Protein AF-A0A154P4M9-F1 (afdb_monomer)

pLDDT: mean 94.63, std 5.15, range [49.38, 97.69]

Mean predicted aligned error: 5.59 Å

Organism: Dufourea novaeangliae (NCBI:txid178035)

Sequence (166 aa):
MTNINNIVNPALSDIRAKVDAANAAGKDAEHCYTDAKANLRTASQTGFSELNRCEQNALQSLQPQFNALDTAEATGNKYITELDAVFLNCYSSDIFAMQTCIALKLGNINQSIRAYESTINSMKNDVQNAANRAVLAANSCNMDVVSTVRSSGTDVRITANRCTSN

Structure (mmCIF, N/CA/C/O backbone):
data_AF-A0A154P4M9-F1
#
_entry.id   AF-A0A154P4M9-F1
#
loop_
_atom_site.group_PDB
_atom_site.id
_atom_site.type_symbol
_atom_site.label_atom_id
_atom_site.label_alt_id
_atom_site.label_comp_id
_atom_site.label_asym_id
_atom_site.label_entity_id
_atom_site.label_seq_id
_atom_site.pdbx_PDB_ins_code
_atom_site.Cartn_x
_atom_site.Cartn_y
_atom_site.Cartn_z
_atom_site.occupancy
_atom_site.B_iso_or_equiv
_atom_site.auth_seq_id
_atom_site.auth_comp_id
_atom_site.auth_asym_id
_atom_site.auth_atom_id
_atom_site.pdbx_PDB_model_num
ATOM 1 N N . MET A 1 1 ? -3.128 -10.677 10.449 1.00 49.38 1 MET A N 1
ATOM 2 C CA . MET A 1 1 ? -3.738 -9.378 10.808 1.00 49.38 1 MET A CA 1
ATOM 3 C C . MET A 1 1 ? -4.861 -9.623 11.798 1.00 49.38 1 MET A C 1
ATOM 5 O O . MET A 1 1 ? -5.710 -10.468 11.535 1.00 49.38 1 MET A O 1
ATOM 9 N N . THR A 1 2 ? -4.832 -8.961 12.954 1.00 60.72 2 THR A N 1
ATOM 10 C CA . THR A 1 2 ? -5.885 -9.095 13.969 1.00 60.72 2 THR A CA 1
ATOM 11 C C . THR A 1 2 ? -7.136 -8.384 13.477 1.00 60.72 2 THR A C 1
ATOM 13 O O . THR A 1 2 ? -7.112 -7.182 13.241 1.00 60.72 2 THR A O 1
ATOM 16 N N . ASN A 1 3 ? -8.225 -9.127 13.308 1.00 81.62 3 ASN A N 1
ATOM 17 C CA . ASN A 1 3 ? -9.504 -8.552 12.922 1.00 81.62 3 ASN A CA 1
ATOM 18 C C . ASN A 1 3 ? -10.075 -7.748 14.104 1.00 81.62 3 ASN A C 1
ATOM 20 O O . ASN A 1 3 ? -10.187 -8.289 15.203 1.00 81.62 3 ASN A O 1
ATOM 24 N N . ILE A 1 4 ? -10.454 -6.485 13.887 1.00 91.31 4 ILE A N 1
ATOM 25 C CA . ILE A 1 4 ? -11.116 -5.622 14.886 1.00 91.31 4 ILE A CA 1
ATOM 26 C C . ILE A 1 4 ? -12.335 -6.313 15.514 1.00 91.31 4 ILE A C 1
ATOM 28 O O . ILE A 1 4 ? -12.582 -6.179 16.715 1.00 91.31 4 ILE A O 1
ATOM 32 N N . ASN A 1 5 ? -13.046 -7.142 14.746 1.00 90.44 5 ASN A N 1
ATOM 33 C CA . ASN A 1 5 ? -14.183 -7.916 15.241 1.00 90.44 5 ASN A CA 1
ATOM 34 C C . ASN A 1 5 ? -13.793 -8.907 16.350 1.00 90.44 5 ASN A C 1
ATOM 36 O O . ASN A 1 5 ? -14.596 -9.166 17.243 1.00 90.44 5 ASN A O 1
ATOM 40 N N . ASN A 1 6 ? -12.552 -9.405 16.361 1.00 91.12 6 ASN A N 1
ATOM 41 C CA . ASN A 1 6 ? -12.051 -10.291 17.417 1.00 91.12 6 ASN A CA 1
ATOM 42 C C . ASN A 1 6 ? -11.803 -9.552 18.742 1.00 91.12 6 ASN A C 1
ATOM 44 O O . ASN A 1 6 ? -11.558 -10.194 19.758 1.00 91.12 6 ASN A O 1
ATOM 48 N N . ILE A 1 7 ? -11.844 -8.218 18.743 1.00 91.44 7 ILE A N 1
ATOM 49 C CA . ILE A 1 7 ? -11.769 -7.390 19.952 1.00 91.44 7 ILE A CA 1
ATOM 50 C C . ILE A 1 7 ? -13.177 -6.979 20.381 1.00 91.44 7 ILE A C 1
ATOM 52 O O . ILE A 1 7 ? -13.546 -7.113 21.546 1.00 91.44 7 ILE A O 1
ATOM 56 N N . VAL A 1 8 ? -13.971 -6.498 19.425 1.00 93.69 8 VAL A N 1
A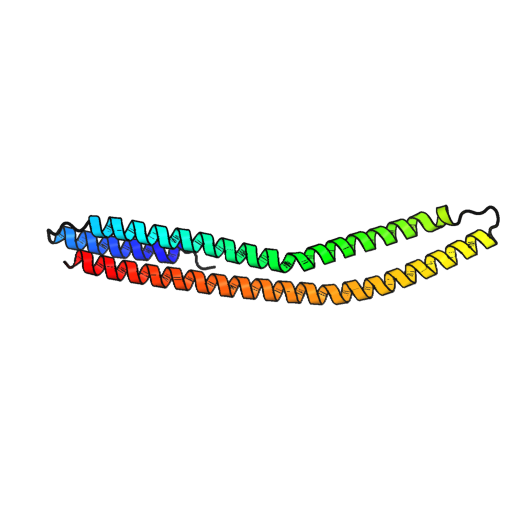TOM 57 C CA . VAL A 1 8 ? -15.277 -5.893 19.695 1.00 93.69 8 VAL A CA 1
ATOM 58 C C . VAL A 1 8 ? -16.336 -6.933 20.061 1.00 93.69 8 VAL A C 1
ATOM 60 O O . VAL A 1 8 ? -17.092 -6.713 21.006 1.00 93.69 8 VAL A O 1
ATOM 63 N N . ASN A 1 9 ? -16.378 -8.080 19.377 1.00 93.50 9 ASN A N 1
ATOM 64 C CA . ASN A 1 9 ? -17.415 -9.088 19.619 1.00 93.50 9 ASN A CA 1
ATOM 65 C C . ASN A 1 9 ? -17.313 -9.722 21.017 1.00 93.50 9 ASN A C 1
ATOM 67 O O . ASN A 1 9 ? -18.339 -9.782 21.696 1.00 93.50 9 ASN A O 1
ATOM 71 N N . PRO A 1 10 ? -16.124 -10.139 21.505 1.00 93.81 10 PRO A N 1
ATOM 72 C CA . PRO A 1 10 ? -16.001 -10.631 22.877 1.00 93.81 10 PRO A CA 1
ATOM 73 C C . PRO A 1 10 ? -16.355 -9.565 23.915 1.00 93.81 10 PRO A C 1
ATOM 75 O O . PRO A 1 10 ? -17.073 -9.856 24.866 1.00 93.81 10 PRO A O 1
ATOM 78 N N . ALA A 1 11 ? -15.928 -8.313 23.708 1.00 94.19 11 ALA A N 1
ATOM 79 C CA . ALA A 1 11 ? -16.274 -7.216 24.608 1.00 94.19 11 ALA A CA 1
ATOM 80 C C . ALA A 1 11 ? -17.793 -7.007 24.701 1.00 94.19 11 ALA A C 1
ATOM 82 O O . ALA A 1 11 ? -18.324 -6.848 25.797 1.00 94.19 11 ALA A O 1
ATOM 83 N N . LEU A 1 12 ? -18.498 -7.055 23.568 1.00 95.00 12 LEU A N 1
ATOM 84 C CA . LEU A 1 12 ? -19.953 -6.932 23.532 1.00 95.00 12 LEU A CA 1
ATOM 85 C C . LEU A 1 12 ? -20.648 -8.120 24.216 1.00 95.00 12 LEU A C 1
ATOM 87 O O . LEU A 1 12 ? -21.600 -7.916 24.967 1.00 95.00 12 LEU A O 1
ATOM 91 N N . SER A 1 13 ? -20.153 -9.341 23.992 1.00 95.75 13 SER A N 1
ATOM 92 C CA . SER A 1 13 ? -20.667 -10.559 24.631 1.00 95.75 13 SER A CA 1
ATOM 93 C C . SER A 1 13 ? -20.530 -10.505 26.155 1.00 95.75 13 SER A C 1
ATOM 95 O O . SER A 1 13 ? -21.4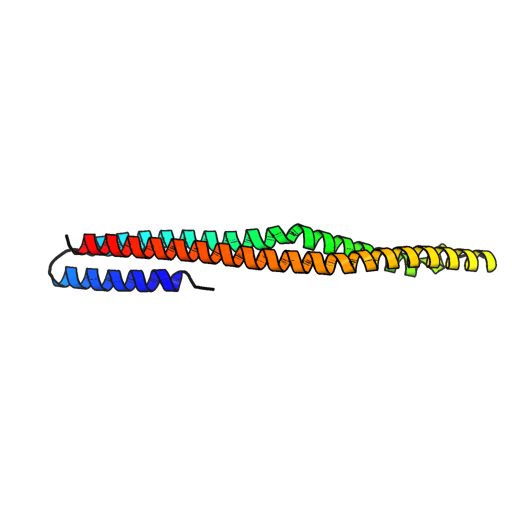81 -10.812 26.871 1.00 95.75 13 SER A O 1
ATOM 97 N N . ASP A 1 14 ? -19.375 -10.068 26.658 1.00 94.50 14 ASP A N 1
ATOM 98 C CA . ASP A 1 14 ? -19.134 -9.916 28.097 1.00 94.50 14 ASP A CA 1
ATOM 99 C C . ASP A 1 14 ? -20.083 -8.894 28.732 1.00 94.50 14 ASP A C 1
ATOM 101 O O . ASP A 1 14 ? -20.588 -9.099 29.837 1.00 94.50 14 ASP A O 1
ATOM 105 N N . ILE A 1 15 ? -20.323 -7.777 28.040 1.00 96.00 15 ILE A N 1
ATOM 106 C CA . ILE A 1 15 ? -21.229 -6.729 28.519 1.00 96.00 15 ILE A CA 1
ATOM 107 C C . ILE A 1 15 ? -22.669 -7.242 28.532 1.00 96.00 15 ILE A C 1
ATOM 109 O O . ILE A 1 15 ? -23.381 -7.005 29.507 1.00 96.00 15 ILE A O 1
ATOM 113 N N . ARG A 1 16 ? -23.086 -7.990 27.501 1.00 97.56 16 ARG A N 1
ATOM 114 C CA . ARG A 1 16 ? -24.419 -8.604 27.452 1.00 97.56 16 ARG A CA 1
ATOM 115 C C . ARG A 1 16 ? -24.658 -9.515 28.650 1.00 97.56 16 ARG A C 1
ATOM 117 O O . ARG A 1 16 ? -25.647 -9.332 29.346 1.00 97.56 16 ARG A O 1
ATOM 124 N N . ALA A 1 17 ? -23.711 -10.403 28.951 1.00 96.44 17 ALA A N 1
ATOM 125 C CA . ALA A 1 17 ? -23.820 -11.313 30.089 1.00 96.44 17 ALA A CA 1
ATOM 126 C C . ALA A 1 17 ? -23.999 -10.573 31.430 1.00 96.44 17 ALA A C 1
ATOM 128 O O . ALA A 1 17 ? -24.737 -11.024 32.304 1.00 96.44 17 ALA A O 1
ATOM 129 N N . LYS A 1 18 ? -23.348 -9.417 31.600 1.00 94.62 18 LYS A N 1
ATOM 130 C CA . LYS A 1 18 ? -23.482 -8.602 32.817 1.00 94.62 18 LYS A CA 1
ATOM 131 C C . LYS A 1 18 ? -24.798 -7.849 32.902 1.00 94.62 18 LYS A C 1
ATOM 133 O O . LYS A 1 18 ? -25.358 -7.737 33.989 1.00 94.62 18 LYS A O 1
ATOM 138 N N . VAL A 1 19 ? -25.287 -7.354 31.772 1.00 96.12 19 VAL A N 1
ATOM 139 C CA . VAL A 1 19 ? -26.605 -6.722 31.675 1.00 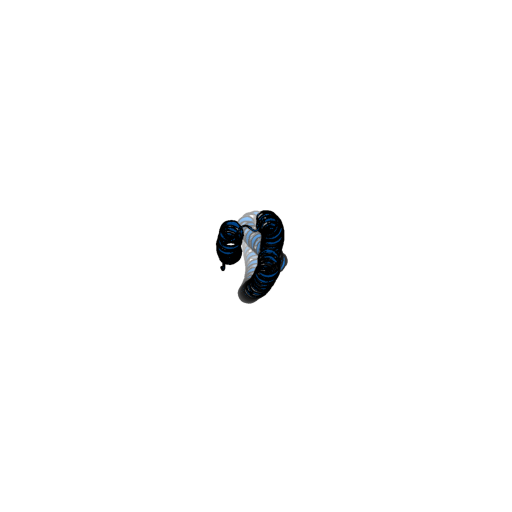96.12 19 VAL A CA 1
ATOM 140 C C . VAL A 1 19 ? -27.695 -7.742 31.990 1.00 96.12 19 VAL A C 1
ATOM 142 O O . VAL A 1 19 ? -28.553 -7.467 32.822 1.00 96.12 19 VAL A O 1
ATOM 145 N N . ASP A 1 20 ? -27.600 -8.952 31.435 1.00 95.94 20 ASP A N 1
ATOM 146 C CA . ASP A 1 20 ? -28.543 -10.039 31.713 1.00 95.94 20 ASP A CA 1
ATOM 147 C C . ASP A 1 20 ? -28.551 -10.412 33.209 1.00 95.94 20 ASP A C 1
ATOM 149 O O . ASP A 1 20 ? -29.615 -10.594 33.801 1.00 95.94 20 ASP A O 1
ATOM 153 N N . ALA A 1 21 ? -27.380 -10.450 33.858 1.00 95.12 21 ALA A N 1
ATOM 154 C CA . ALA A 1 21 ? -27.274 -10.690 35.298 1.00 95.12 21 ALA A CA 1
ATOM 155 C C . ALA A 1 21 ? -27.885 -9.557 36.149 1.00 95.12 21 ALA A C 1
ATOM 157 O O . ALA A 1 21 ? -28.549 -9.832 37.148 1.00 95.12 21 ALA A O 1
ATOM 158 N N . ALA A 1 22 ? -27.691 -8.292 35.763 1.00 94.50 22 ALA A N 1
ATOM 159 C CA . ALA A 1 22 ? -28.298 -7.147 36.444 1.00 94.50 22 ALA A CA 1
ATOM 160 C C . ALA A 1 22 ? -29.829 -7.134 36.285 1.00 94.50 22 ALA A C 1
ATOM 162 O O . ALA A 1 22 ? -30.547 -6.935 37.267 1.00 94.50 22 ALA A O 1
ATOM 163 N N . ASN A 1 23 ? -30.321 -7.448 35.083 1.00 94.06 23 ASN A N 1
ATOM 164 C CA . ASN A 1 23 ? -31.745 -7.606 34.790 1.00 94.06 23 ASN A CA 1
ATOM 165 C C . ASN A 1 23 ? -32.376 -8.730 35.623 1.00 94.06 23 ASN A C 1
ATOM 167 O O . ASN A 1 23 ? -33.442 -8.545 36.209 1.00 94.06 23 ASN A O 1
ATOM 171 N N . ALA A 1 24 ? -31.693 -9.870 35.762 1.00 94.94 24 ALA A N 1
ATOM 172 C CA . ALA A 1 24 ? -32.138 -10.963 36.627 1.00 94.94 24 ALA A CA 1
ATOM 173 C C . ALA A 1 24 ? -32.187 -10.574 38.119 1.00 94.94 24 ALA A C 1
ATOM 175 O O . ALA A 1 24 ? -32.989 -11.125 38.871 1.00 94.94 24 ALA A O 1
ATOM 176 N N . ALA A 1 25 ? -31.370 -9.605 38.543 1.00 93.69 25 ALA A N 1
ATOM 177 C CA . ALA A 1 25 ? -31.403 -9.024 39.885 1.00 93.69 25 ALA A CA 1
ATOM 178 C C . ALA A 1 25 ? -32.459 -7.908 40.051 1.00 93.69 25 ALA A C 1
ATOM 180 O O . ALA A 1 25 ? -32.517 -7.275 41.105 1.00 93.69 25 ALA A O 1
ATOM 181 N N . GLY A 1 26 ? -33.292 -7.660 39.033 1.00 92.19 26 GLY A N 1
ATOM 182 C CA . GLY A 1 26 ? -34.377 -6.677 39.066 1.00 92.19 26 GLY A CA 1
ATOM 183 C C . GLY A 1 26 ? -33.966 -5.243 38.720 1.00 92.19 26 GLY A C 1
ATOM 184 O O . GLY A 1 26 ? -34.763 -4.328 38.921 1.00 92.19 26 GLY A O 1
ATOM 185 N N . LYS A 1 27 ? -32.748 -5.026 38.212 1.00 93.19 27 LYS A N 1
ATOM 186 C CA . LYS A 1 27 ? -32.298 -3.718 37.709 1.00 93.19 27 LYS A CA 1
ATOM 187 C C . LYS A 1 27 ? -32.640 -3.572 36.229 1.00 93.19 27 LYS A C 1
ATOM 189 O O . LYS A 1 27 ? -32.513 -4.539 35.498 1.00 93.19 27 LYS A O 1
ATOM 194 N N . ASP A 1 28 ? -32.998 -2.380 35.759 1.00 92.00 28 ASP A N 1
ATOM 195 C CA . ASP A 1 28 ? -33.124 -2.120 34.316 1.00 92.00 28 ASP A CA 1
ATOM 196 C C . ASP A 1 28 ? -31.783 -1.642 33.738 1.00 92.00 28 ASP A C 1
ATOM 198 O O . ASP A 1 28 ? -31.417 -0.468 33.848 1.00 92.00 28 ASP A O 1
ATOM 202 N N . ALA A 1 29 ? -31.024 -2.568 33.145 1.00 95.19 29 ALA A N 1
ATOM 203 C CA . ALA A 1 29 ? -29.671 -2.319 32.648 1.00 95.19 29 ALA A CA 1
ATOM 204 C C . ALA A 1 29 ? -29.539 -2.365 31.111 1.00 95.19 29 ALA A C 1
ATOM 206 O O . ALA A 1 29 ? -28.423 -2.310 30.589 1.00 95.19 29 ALA A O 1
ATOM 207 N N . GLU A 1 30 ? -30.639 -2.443 30.353 1.00 95.69 30 GLU A N 1
ATOM 208 C CA . GLU A 1 30 ? -30.572 -2.574 28.884 1.00 95.69 30 GLU A CA 1
ATOM 209 C C . GLU A 1 30 ? -29.976 -1.325 28.205 1.00 95.69 30 GLU A C 1
ATOM 211 O O . GLU A 1 30 ? -29.292 -1.415 27.178 1.00 95.69 30 GLU A O 1
ATOM 216 N N . HIS A 1 31 ? -30.159 -0.150 28.814 1.00 95.81 31 HIS A N 1
ATOM 217 C CA . HIS A 1 31 ? -29.531 1.092 28.360 1.00 95.81 31 HIS A CA 1
ATOM 218 C C . HIS A 1 31 ? -27.992 0.995 28.379 1.00 95.81 31 HIS A C 1
ATOM 220 O O . HIS A 1 31 ? -27.345 1.381 27.406 1.00 95.81 31 HIS A O 1
ATOM 226 N N . CYS A 1 32 ? -27.406 0.352 29.401 1.00 96.44 32 CYS A N 1
ATOM 227 C CA . CYS A 1 32 ? -25.963 0.112 29.490 1.00 96.44 32 CYS A CA 1
ATOM 228 C C . CYS A 1 32 ? -25.444 -0.716 28.305 1.00 96.44 32 CYS A C 1
ATOM 230 O O . CYS A 1 32 ? -24.361 -0.449 27.780 1.00 96.44 32 CYS A O 1
ATOM 232 N N . TYR A 1 33 ? -26.213 -1.724 27.871 1.00 97.06 33 TYR A N 1
ATOM 233 C CA . TYR A 1 33 ? -25.871 -2.525 26.695 1.00 97.06 33 TYR A CA 1
ATOM 234 C C . TYR A 1 33 ? -25.937 -1.695 25.411 1.00 97.06 33 TYR A C 1
ATOM 236 O O . TYR A 1 33 ? -25.040 -1.779 24.571 1.00 97.06 33 TYR A O 1
ATOM 244 N N . THR A 1 34 ? -26.988 -0.890 25.262 1.00 97.19 34 THR A N 1
ATOM 245 C CA . THR A 1 34 ? -27.213 -0.059 24.073 1.00 97.19 34 THR A CA 1
ATOM 246 C C . THR A 1 34 ? -26.090 0.962 23.888 1.00 97.19 34 THR A C 1
ATOM 248 O O . THR A 1 34 ? -25.507 1.038 22.802 1.00 97.19 34 THR A O 1
ATOM 251 N N . ASP A 1 35 ? -25.710 1.659 24.959 1.00 96.56 35 ASP A N 1
ATOM 252 C CA . ASP A 1 35 ? -24.616 2.634 24.947 1.00 96.56 35 ASP A CA 1
ATOM 253 C C . ASP A 1 35 ? -23.268 1.964 24.671 1.00 96.56 35 ASP A C 1
ATOM 255 O O . ASP A 1 35 ? -22.486 2.415 23.829 1.00 96.56 35 ASP A O 1
ATOM 259 N N . ALA A 1 36 ? -23.001 0.830 25.324 1.00 96.94 36 ALA A N 1
ATOM 260 C CA . ALA A 1 36 ? -21.787 0.060 25.085 1.00 96.94 36 ALA A CA 1
ATOM 261 C C . ALA A 1 36 ? -21.680 -0.413 23.631 1.00 96.94 36 ALA A C 1
ATOM 263 O O . ALA A 1 36 ? -20.619 -0.298 23.012 1.00 96.94 36 ALA A O 1
ATOM 264 N N . LYS A 1 37 ? -22.781 -0.913 23.064 1.00 97.19 37 LYS A N 1
ATOM 265 C CA . LYS A 1 37 ? -22.856 -1.342 21.666 1.00 97.19 37 LYS A CA 1
ATOM 266 C C . LYS A 1 37 ? -22.583 -0.182 20.713 1.00 97.19 37 LYS A C 1
ATOM 268 O O . LYS A 1 37 ? -21.840 -0.366 19.749 1.00 97.19 37 LYS A O 1
ATOM 273 N N . ALA A 1 38 ? -23.152 0.996 20.973 1.00 97.44 38 ALA A N 1
ATOM 274 C CA . ALA A 1 38 ? -22.906 2.192 20.173 1.00 97.44 38 ALA A CA 1
ATOM 275 C C . ALA A 1 38 ? -21.425 2.603 20.222 1.00 97.44 38 ALA A C 1
ATOM 277 O O . ALA A 1 38 ? -20.801 2.775 19.175 1.00 97.44 38 ALA A O 1
ATOM 278 N N . ASN A 1 39 ? -20.830 2.655 21.414 1.00 97.06 39 ASN A N 1
ATOM 279 C CA . ASN A 1 39 ? -19.426 3.033 21.591 1.00 97.06 39 ASN A CA 1
ATOM 280 C C . ASN A 1 39 ? -18.458 2.034 20.943 1.00 97.06 39 ASN A C 1
ATOM 282 O O . ASN A 1 39 ? -17.525 2.434 20.244 1.00 97.06 39 ASN A O 1
ATOM 286 N N . LEU A 1 40 ? -18.699 0.731 21.112 1.00 96.38 40 LEU A N 1
ATOM 287 C CA . LEU A 1 40 ? -17.918 -0.318 20.455 1.00 96.38 40 LEU A CA 1
ATOM 288 C C . LEU A 1 40 ? -18.045 -0.260 18.930 1.00 96.38 40 LEU A C 1
ATOM 290 O O . LEU A 1 40 ? -17.056 -0.454 18.222 1.00 96.38 40 LEU A O 1
ATOM 294 N N . ARG A 1 41 ? -19.242 0.042 18.411 1.00 96.12 41 ARG A N 1
ATOM 295 C CA . ARG A 1 41 ? -19.453 0.242 16.975 1.00 96.12 41 ARG A CA 1
ATOM 296 C C . ARG A 1 41 ? -18.635 1.427 16.468 1.00 96.12 41 ARG A C 1
ATOM 298 O O . ARG A 1 41 ? -17.919 1.256 15.485 1.00 96.12 41 ARG A O 1
ATOM 305 N N . THR A 1 42 ? -18.681 2.571 17.143 1.00 96.38 42 THR A N 1
ATOM 306 C CA . THR A 1 42 ? -17.872 3.746 16.785 1.00 96.38 42 THR A CA 1
ATOM 307 C C . THR A 1 42 ? -16.381 3.414 16.792 1.00 96.38 42 THR A C 1
ATOM 309 O O . THR A 1 42 ? -15.702 3.646 15.796 1.00 96.38 42 THR A O 1
ATOM 312 N N . ALA A 1 43 ? -15.879 2.777 17.856 1.00 95.75 43 ALA A N 1
ATOM 313 C CA . ALA A 1 43 ? -14.481 2.354 17.939 1.00 95.75 43 ALA A CA 1
ATOM 314 C C . ALA A 1 43 ? -14.092 1.411 16.787 1.00 95.75 43 ALA A C 1
ATOM 316 O O . ALA A 1 43 ? -13.022 1.561 16.197 1.00 95.75 43 ALA A O 1
ATOM 317 N N . SER A 1 44 ? -14.975 0.473 16.423 1.00 95.62 44 SER A N 1
ATOM 318 C CA . SER A 1 44 ? -14.743 -0.442 15.302 1.00 95.62 44 SER A CA 1
ATOM 319 C C . SER A 1 44 ? -14.670 0.283 13.958 1.00 95.62 44 SER A C 1
ATOM 321 O O . SER A 1 44 ? -13.759 0.024 13.178 1.00 95.62 44 SER A O 1
ATOM 323 N N . GLN A 1 45 ? -15.587 1.221 13.699 1.00 96.06 45 GLN A N 1
ATOM 324 C CA . GLN A 1 45 ? -15.648 1.977 12.449 1.00 96.06 45 GLN A CA 1
ATOM 325 C C . GLN A 1 45 ? -14.417 2.864 12.282 1.00 96.06 45 GLN A C 1
ATOM 327 O O . GLN A 1 45 ? -13.793 2.840 11.222 1.00 96.06 45 GLN A O 1
ATOM 332 N N . THR A 1 46 ? -14.029 3.579 13.342 1.00 96.19 46 THR A N 1
ATOM 333 C CA . THR A 1 46 ? -12.789 4.358 13.363 1.00 96.19 46 THR A CA 1
ATOM 334 C C . THR A 1 46 ? -11.590 3.455 13.113 1.00 96.19 46 THR A C 1
ATOM 336 O O . THR A 1 46 ? -10.794 3.737 12.226 1.00 96.19 46 THR A O 1
ATOM 339 N N . GLY A 1 47 ? -11.491 2.325 13.819 1.00 96.38 47 GLY A N 1
ATOM 340 C CA . GLY A 1 47 ? -10.397 1.382 13.618 1.00 96.38 47 GLY A CA 1
ATOM 341 C C . GLY A 1 47 ? -10.314 0.860 12.180 1.00 96.38 47 GLY A C 1
ATOM 342 O O . GLY A 1 47 ? -9.235 0.855 11.603 1.00 96.38 47 GLY A O 1
ATOM 343 N N . PHE A 1 48 ? -11.431 0.469 11.558 1.00 95.56 48 PHE A N 1
ATOM 344 C CA . PHE A 1 48 ? -11.424 0.017 10.160 1.00 95.56 48 PHE A CA 1
ATOM 345 C C . PHE A 1 48 ? -11.012 1.130 9.192 1.00 95.56 48 PHE A C 1
ATOM 347 O O . PHE A 1 48 ? -10.232 0.883 8.275 1.00 95.56 48 PHE A O 1
ATOM 354 N N . SER A 1 49 ? -11.496 2.355 9.409 1.00 96.12 49 SER A N 1
ATOM 355 C CA . SER A 1 49 ? -11.089 3.516 8.612 1.00 96.12 49 SER A CA 1
ATOM 356 C C . SER A 1 49 ? -9.586 3.778 8.725 1.00 96.12 49 SER A C 1
ATOM 358 O O . SER A 1 49 ? -8.928 4.061 7.728 1.00 96.12 49 SER A O 1
ATOM 360 N N . GLU A 1 50 ? -9.032 3.656 9.928 1.00 96.31 50 GLU A N 1
ATOM 361 C CA . GLU A 1 50 ? -7.607 3.849 10.178 1.00 96.31 50 GLU A CA 1
ATOM 362 C C . GLU A 1 50 ? -6.750 2.726 9.585 1.00 96.31 50 GLU A C 1
ATOM 364 O O . GLU A 1 50 ? -5.723 3.016 8.981 1.00 96.31 50 GLU A O 1
ATOM 369 N N . LEU A 1 51 ? -7.193 1.464 9.646 1.00 95.19 51 LEU A N 1
ATOM 370 C CA . LEU A 1 51 ? -6.521 0.356 8.951 1.00 95.19 51 LEU A CA 1
ATOM 371 C C . LEU A 1 51 ? -6.478 0.584 7.433 1.00 95.19 51 LEU A C 1
ATOM 373 O O . LEU A 1 51 ? -5.427 0.419 6.817 1.00 95.19 51 LEU A O 1
ATOM 377 N N . ASN A 1 52 ? -7.588 1.030 6.836 1.00 95.19 52 ASN A N 1
ATOM 378 C CA . ASN A 1 52 ? -7.618 1.384 5.414 1.00 95.19 52 ASN A CA 1
ATOM 379 C C . ASN A 1 52 ? -6.641 2.527 5.104 1.00 95.19 52 ASN A C 1
ATOM 381 O O . ASN A 1 52 ? -5.958 2.507 4.082 1.00 95.19 52 ASN A O 1
ATOM 385 N N . ARG A 1 53 ? -6.536 3.517 5.998 1.00 96.19 53 ARG A N 1
ATOM 386 C CA . ARG A 1 53 ? -5.572 4.614 5.863 1.00 96.19 53 ARG A CA 1
ATOM 387 C C . ARG A 1 5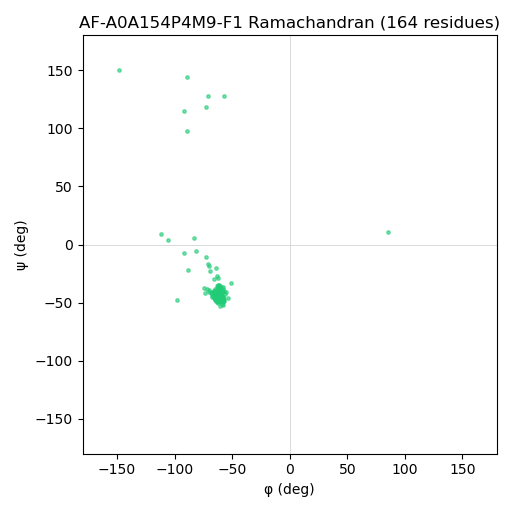3 ? -4.126 4.122 5.968 1.00 96.19 53 ARG A C 1
ATOM 389 O O . ARG A 1 53 ? -3.286 4.579 5.197 1.00 96.19 53 ARG A O 1
ATOM 396 N N . CYS A 1 54 ? -3.831 3.180 6.866 1.00 96.31 54 CYS A N 1
ATOM 397 C CA . CYS A 1 54 ? -2.517 2.539 6.960 1.00 96.31 54 CYS A CA 1
ATOM 398 C C . CYS A 1 54 ? -2.120 1.883 5.628 1.00 96.31 54 CYS A C 1
ATOM 400 O O . CYS A 1 54 ? -1.003 2.088 5.150 1.00 96.31 54 CYS A O 1
ATOM 402 N N . GLU A 1 55 ? -3.037 1.131 5.015 1.00 94.31 55 GLU A N 1
ATOM 403 C CA . GLU A 1 55 ? -2.822 0.485 3.716 1.00 94.31 55 GLU A CA 1
ATOM 404 C C . GLU A 1 55 ? -2.602 1.510 2.597 1.00 94.31 55 GLU A C 1
ATOM 406 O O . GLU A 1 55 ? -1.612 1.427 1.869 1.00 94.31 55 GLU A O 1
ATOM 411 N N . GLN A 1 56 ? -3.472 2.518 2.496 1.00 95.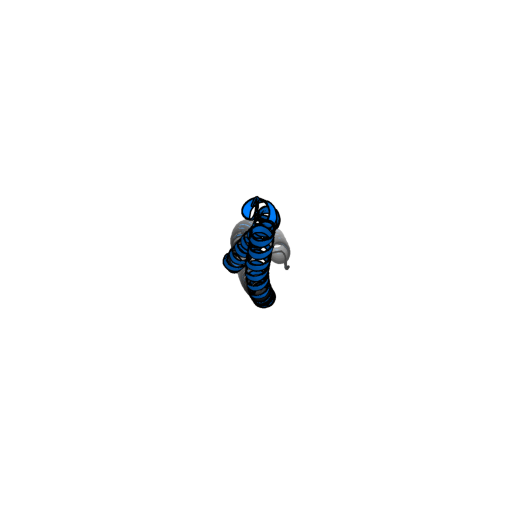94 56 GLN A N 1
ATOM 412 C CA . GLN A 1 56 ? -3.356 3.569 1.483 1.00 95.94 56 GLN A CA 1
ATOM 413 C C . GLN A 1 56 ? -2.034 4.330 1.594 1.00 95.94 56 GLN A C 1
ATOM 415 O O . GLN A 1 56 ? -1.364 4.534 0.585 1.00 95.94 56 GLN A O 1
ATOM 420 N N . ASN A 1 57 ? -1.619 4.694 2.808 1.00 95.94 57 ASN A N 1
ATOM 421 C CA . ASN A 1 57 ? -0.352 5.385 3.033 1.00 95.94 57 ASN A CA 1
ATOM 422 C C . ASN A 1 57 ? 0.847 4.516 2.630 1.00 95.94 57 ASN A C 1
ATOM 424 O O . ASN A 1 57 ? 1.799 5.016 2.028 1.00 95.94 57 ASN A O 1
ATOM 428 N N . ALA A 1 58 ? 0.804 3.215 2.931 1.00 95.00 58 ALA A N 1
ATOM 429 C CA . ALA A 1 58 ? 1.855 2.287 2.534 1.00 95.00 58 ALA A CA 1
ATOM 430 C C . ALA A 1 58 ? 1.938 2.156 1.005 1.00 95.00 58 ALA A C 1
ATOM 432 O O . ALA A 1 58 ? 3.030 2.263 0.447 1.00 95.00 58 ALA A O 1
ATOM 433 N N . LEU A 1 59 ? 0.803 2.016 0.316 1.00 94.31 59 LEU A N 1
ATOM 434 C CA . LEU A 1 59 ? 0.759 1.973 -1.150 1.00 94.31 59 LEU A CA 1
ATOM 435 C C . LEU A 1 59 ? 1.234 3.288 -1.774 1.00 94.31 59 LEU A C 1
ATOM 437 O O . LEU A 1 59 ? 2.059 3.280 -2.684 1.00 94.31 59 LEU A O 1
ATOM 441 N N . GLN A 1 60 ? 0.780 4.423 -1.246 1.00 96.31 60 GLN A N 1
ATOM 442 C CA . GLN A 1 60 ? 1.184 5.742 -1.725 1.00 96.31 60 GLN A CA 1
ATOM 443 C C . GLN A 1 60 ? 2.689 5.974 -1.555 1.00 96.31 60 GLN A C 1
ATOM 445 O O . GLN A 1 60 ? 3.319 6.588 -2.416 1.00 96.31 60 GLN A O 1
ATOM 450 N N . SER A 1 61 ? 3.293 5.437 -0.490 1.00 95.81 61 SER A N 1
ATOM 451 C CA . SER A 1 61 ? 4.742 5.521 -0.279 1.00 95.81 61 SER A CA 1
ATOM 452 C C . SER A 1 61 ? 5.564 4.784 -1.345 1.00 95.81 61 SER A C 1
ATOM 454 O O . SER A 1 61 ? 6.736 5.110 -1.524 1.00 95.81 61 SER A O 1
ATOM 456 N N . LEU A 1 62 ? 4.952 3.837 -2.071 1.00 95.94 62 LEU A N 1
ATOM 457 C CA . LEU A 1 62 ? 5.566 3.090 -3.175 1.00 95.94 62 LEU A CA 1
ATOM 458 C C . LEU A 1 62 ? 5.345 3.735 -4.548 1.00 95.94 62 LEU A C 1
ATOM 460 O O . LEU A 1 62 ? 5.952 3.307 -5.530 1.00 95.94 62 LEU A O 1
ATOM 464 N N . GLN A 1 63 ? 4.520 4.781 -4.645 1.00 95.88 63 GLN A N 1
ATOM 465 C CA . GLN A 1 63 ? 4.243 5.453 -5.916 1.00 95.88 63 GLN A CA 1
ATOM 466 C C . GLN A 1 63 ? 5.504 5.946 -6.649 1.00 95.88 63 GLN A C 1
ATOM 468 O O . GLN A 1 63 ? 5.582 5.770 -7.866 1.00 95.88 63 GLN A O 1
ATOM 473 N N . PRO A 1 64 ? 6.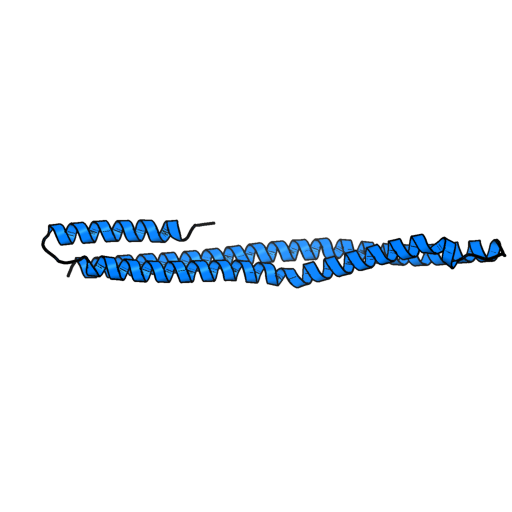523 6.518 -5.972 1.00 94.81 64 PRO A N 1
ATOM 474 C CA . PRO A 1 64 ? 7.756 6.915 -6.647 1.00 94.81 64 PRO A CA 1
ATOM 475 C C . PRO A 1 64 ? 8.474 5.736 -7.313 1.00 94.81 64 PRO A C 1
ATOM 477 O O . PRO A 1 64 ? 9.045 5.895 -8.389 1.00 94.81 64 PRO A O 1
ATOM 480 N N . GLN A 1 65 ? 8.427 4.552 -6.697 1.00 95.31 65 GLN A N 1
ATOM 481 C CA . GLN A 1 65 ? 9.020 3.334 -7.242 1.00 95.31 65 GLN A CA 1
ATOM 482 C C . GLN A 1 65 ? 8.249 2.830 -8.460 1.00 95.31 65 GLN A C 1
ATOM 484 O O . GLN A 1 65 ? 8.883 2.446 -9.438 1.00 95.31 65 GLN A O 1
ATOM 489 N N . PHE A 1 66 ? 6.914 2.879 -8.443 1.00 93.69 66 PHE A N 1
ATOM 490 C CA . PHE A 1 66 ? 6.112 2.542 -9.624 1.00 93.69 66 PHE A CA 1
ATOM 491 C C . PHE A 1 66 ? 6.416 3.477 -10.796 1.00 93.69 66 PHE A C 1
ATOM 493 O O . PHE A 1 66 ? 6.755 3.005 -11.874 1.00 93.69 66 PHE A O 1
ATOM 500 N N . ASN A 1 67 ? 6.454 4.790 -10.558 1.00 95.06 67 ASN A N 1
ATOM 501 C CA . ASN A 1 67 ? 6.804 5.758 -11.602 1.00 95.06 67 ASN A CA 1
ATOM 502 C C . ASN A 1 67 ? 8.219 5.521 -12.168 1.00 95.06 67 ASN A C 1
ATOM 504 O O . ASN A 1 67 ? 8.467 5.714 -13.362 1.00 95.06 67 ASN A O 1
ATOM 508 N N . ALA A 1 68 ? 9.166 5.121 -11.311 1.00 93.44 68 ALA A N 1
ATOM 509 C CA . ALA A 1 68 ? 10.522 4.784 -11.733 1.00 93.44 68 ALA A CA 1
ATOM 510 C C . ALA A 1 68 ? 10.549 3.524 -12.614 1.00 93.44 68 ALA A C 1
ATOM 512 O O . ALA A 1 68 ? 11.243 3.522 -13.630 1.00 93.44 68 ALA A O 1
ATOM 513 N N . LEU A 1 69 ? 9.772 2.493 -12.263 1.00 94.38 69 LEU A N 1
ATOM 514 C CA . LEU A 1 69 ? 9.624 1.276 -13.064 1.00 94.38 69 LEU A CA 1
ATOM 515 C C . LEU A 1 69 ? 8.982 1.570 -14.425 1.00 94.38 69 LEU A C 1
ATOM 517 O O . LEU A 1 69 ? 9.533 1.148 -15.438 1.00 94.38 69 LEU A O 1
ATOM 521 N N . ASP A 1 70 ? 7.911 2.365 -14.469 1.00 95.81 70 ASP A N 1
ATOM 522 C CA . ASP A 1 70 ? 7.248 2.765 -15.721 1.00 95.81 70 ASP A CA 1
ATOM 523 C C . ASP A 1 70 ? 8.211 3.526 -16.647 1.00 95.81 70 ASP A C 1
ATOM 525 O O . ASP A 1 70 ? 8.302 3.274 -17.850 1.00 95.81 70 ASP A O 1
ATOM 529 N N . THR A 1 71 ? 8.993 4.446 -16.073 1.00 95.75 71 THR A N 1
ATOM 530 C CA . THR A 1 71 ? 10.025 5.192 -16.810 1.00 95.75 71 THR A CA 1
ATOM 531 C C . THR A 1 71 ? 11.095 4.251 -17.360 1.00 95.75 71 THR A C 1
ATOM 533 O O . THR A 1 71 ? 11.579 4.418 -18.487 1.00 95.75 71 THR A O 1
ATOM 536 N N . ALA A 1 72 ? 11.478 3.255 -16.566 1.00 95.50 72 ALA A N 1
ATOM 537 C CA . ALA A 1 72 ? 12.464 2.277 -16.965 1.00 95.50 72 ALA A CA 1
ATOM 538 C C . ALA A 1 72 ? 11.941 1.383 -18.096 1.00 95.50 72 ALA A C 1
ATOM 540 O O . ALA A 1 72 ? 12.660 1.170 -19.071 1.00 95.50 72 ALA A O 1
ATOM 541 N N . GLU A 1 73 ? 10.694 0.924 -18.024 1.00 96.31 73 GLU A N 1
ATOM 542 C CA . GLU A 1 73 ? 10.040 0.158 -19.087 1.00 96.31 73 GLU A CA 1
ATOM 543 C C . GLU A 1 73 ? 9.956 0.966 -20.388 1.00 96.31 73 GLU A C 1
ATOM 545 O O . GLU A 1 73 ? 10.387 0.494 -21.442 1.00 96.31 73 GLU A O 1
ATOM 550 N N . ALA A 1 74 ? 9.500 2.221 -20.317 1.00 97.25 74 ALA A N 1
ATOM 551 C CA . ALA A 1 74 ? 9.441 3.112 -21.473 1.00 97.25 74 ALA A CA 1
ATOM 552 C C . ALA A 1 74 ? 10.820 3.302 -22.129 1.00 97.25 74 ALA A C 1
ATOM 554 O O . ALA A 1 74 ? 10.946 3.303 -23.356 1.00 97.25 74 ALA A O 1
ATOM 555 N N . THR A 1 75 ? 11.871 3.414 -21.314 1.00 96.56 75 THR A N 1
ATOM 556 C CA . THR A 1 75 ? 13.253 3.520 -21.797 1.00 96.56 75 THR A CA 1
ATOM 557 C C . THR A 1 75 ? 13.719 2.228 -22.475 1.00 96.56 75 THR A C 1
ATOM 559 O O . THR A 1 75 ? 14.327 2.286 -23.542 1.00 96.56 75 THR A O 1
ATOM 562 N N . GLY A 1 76 ? 13.391 1.062 -21.913 1.00 96.88 76 GLY A N 1
ATOM 563 C CA . GLY A 1 76 ? 13.677 -0.234 -22.535 1.00 96.88 76 GLY A CA 1
ATOM 564 C C . GLY A 1 76 ? 12.991 -0.385 -23.898 1.00 96.88 76 GLY A C 1
ATOM 565 O O . GLY A 1 76 ? 13.643 -0.709 -24.890 1.00 96.88 76 GLY A O 1
ATOM 566 N N . ASN A 1 77 ? 11.701 -0.047 -23.975 1.00 97.62 77 ASN A N 1
ATOM 567 C CA . ASN A 1 77 ? 10.920 -0.080 -25.217 1.00 97.62 77 ASN A CA 1
ATOM 568 C C . ASN A 1 77 ? 11.471 0.871 -26.288 1.00 97.62 77 ASN A C 1
ATOM 570 O O . ASN A 1 77 ? 11.477 0.546 -27.481 1.00 97.62 77 ASN A O 1
ATOM 574 N N . LYS A 1 78 ? 11.989 2.032 -25.873 1.00 97.06 78 LYS A N 1
ATOM 575 C CA . LYS A 1 78 ? 12.687 2.951 -26.772 1.00 97.06 78 LYS A CA 1
ATOM 576 C C . LYS A 1 78 ? 13.917 2.290 -27.398 1.00 97.06 78 LYS A C 1
ATOM 578 O O . LYS A 1 78 ? 14.077 2.385 -28.610 1.00 97.06 78 LYS A O 1
ATOM 583 N N . TYR A 1 79 ? 14.752 1.594 -26.622 1.00 96.94 79 TYR A N 1
ATOM 584 C CA . TYR A 1 79 ? 15.929 0.917 -27.179 1.00 96.94 79 TYR A CA 1
ATOM 585 C C . TYR A 1 79 ? 15.565 -0.214 -28.139 1.00 96.94 79 TYR A C 1
ATOM 587 O O . TYR A 1 79 ? 16.219 -0.348 -29.169 1.00 96.94 79 TYR A O 1
ATOM 595 N N . ILE A 1 80 ? 14.508 -0.980 -27.855 1.00 97.12 80 ILE A N 1
ATOM 596 C CA . ILE A 1 80 ? 13.987 -1.991 -28.791 1.00 97.12 80 ILE A CA 1
ATOM 597 C C . ILE A 1 80 ? 13.616 -1.326 -30.124 1.00 97.12 80 ILE A C 1
ATOM 599 O O . ILE A 1 80 ? 14.091 -1.736 -31.179 1.00 97.12 80 ILE A O 1
ATOM 603 N N . THR A 1 81 ? 12.857 -0.230 -30.065 1.00 96.94 81 THR A N 1
ATOM 604 C CA . THR A 1 81 ? 12.450 0.526 -31.260 1.00 96.94 81 THR A CA 1
ATOM 605 C C . THR A 1 81 ? 13.653 1.087 -32.025 1.00 96.94 81 THR A C 1
ATOM 607 O O . THR A 1 81 ? 13.693 1.050 -33.255 1.00 96.94 81 THR A O 1
ATOM 610 N N . GLU A 1 82 ? 14.652 1.616 -31.314 1.00 95.56 82 GLU A N 1
ATOM 611 C CA . GLU A 1 82 ? 15.874 2.138 -31.927 1.00 95.56 82 GLU A CA 1
ATOM 612 C C . GLU A 1 82 ? 16.676 1.041 -32.630 1.00 95.56 82 GLU A C 1
ATOM 614 O O . GLU A 1 82 ? 17.172 1.293 -33.729 1.00 95.56 82 GLU A O 1
ATOM 619 N N . LEU A 1 83 ? 16.768 -0.155 -32.033 1.00 96.12 83 LEU A N 1
ATOM 620 C CA . LEU A 1 83 ? 17.420 -1.329 -32.621 1.00 96.12 83 LEU A CA 1
ATOM 621 C C . LEU A 1 83 ? 16.713 -1.786 -33.901 1.00 96.12 83 LEU A C 1
ATOM 623 O O . LEU A 1 83 ? 17.374 -1.954 -34.929 1.00 96.12 83 LEU A O 1
ATOM 627 N N . ASP A 1 84 ? 15.386 -1.912 -33.871 1.00 96.75 84 ASP A N 1
ATOM 628 C CA . ASP A 1 84 ? 14.586 -2.320 -35.033 1.00 96.75 84 ASP A CA 1
ATOM 629 C C . ASP A 1 84 ? 14.724 -1.328 -36.197 1.00 96.75 84 ASP A C 1
ATOM 631 O O . ASP A 1 84 ? 14.774 -1.705 -37.371 1.00 96.75 84 ASP A O 1
ATOM 635 N N . ALA A 1 85 ? 14.854 -0.039 -35.880 1.00 96.44 85 ALA A N 1
ATOM 636 C CA . ALA A 1 85 ? 14.976 1.015 -36.872 1.00 96.44 85 ALA A CA 1
ATOM 637 C C . ALA A 1 85 ? 16.402 1.187 -37.435 1.00 96.44 85 ALA A C 1
ATOM 639 O O . ALA A 1 85 ? 16.584 1.996 -38.348 1.00 96.44 85 ALA A O 1
ATOM 640 N N . VAL A 1 86 ? 17.427 0.479 -36.931 1.00 96.69 86 VAL A N 1
ATOM 641 C CA . VAL A 1 86 ? 18.831 0.689 -37.351 1.00 96.69 86 VAL A CA 1
ATOM 642 C C . VAL A 1 86 ? 19.007 0.494 -38.854 1.00 96.69 86 VAL A C 1
ATOM 644 O O . VAL A 1 86 ? 19.543 1.379 -39.519 1.00 96.69 86 VAL A O 1
ATOM 647 N N . PHE A 1 87 ? 18.547 -0.635 -39.396 1.00 91.88 87 PHE A N 1
ATOM 648 C CA . PHE A 1 87 ? 18.738 -0.959 -40.813 1.00 91.88 87 PHE A CA 1
ATOM 649 C C . PHE A 1 87 ? 18.010 0.024 -41.728 1.00 91.88 87 PHE A C 1
ATOM 651 O O . PHE A 1 87 ? 18.593 0.498 -42.701 1.00 91.88 87 PHE A O 1
ATOM 658 N N . LEU A 1 88 ? 16.769 0.379 -41.382 1.00 95.00 88 LEU A N 1
ATOM 659 C CA . LEU A 1 88 ? 15.980 1.359 -42.126 1.00 95.00 88 LEU A CA 1
ATOM 660 C C . LEU A 1 88 ? 16.665 2.735 -42.122 1.00 95.00 88 LEU A C 1
ATOM 662 O O . LEU A 1 88 ? 16.850 3.344 -43.171 1.00 95.00 88 LEU A O 1
ATOM 666 N N . ASN A 1 89 ? 17.091 3.200 -40.945 1.00 95.69 89 ASN A N 1
ATOM 667 C CA . ASN A 1 89 ? 17.698 4.520 -40.765 1.00 95.69 89 ASN A CA 1
ATOM 668 C C . ASN A 1 89 ? 19.103 4.645 -41.366 1.00 95.69 89 ASN A C 1
ATOM 670 O O . ASN A 1 89 ? 19.604 5.759 -41.501 1.00 95.69 89 ASN A O 1
ATOM 674 N N . CYS A 1 90 ? 19.759 3.525 -41.662 1.00 96.88 90 CYS A N 1
ATOM 675 C CA . CYS A 1 90 ? 21.092 3.489 -42.254 1.00 96.88 90 CYS A CA 1
ATOM 676 C C . CYS A 1 90 ? 21.096 3.107 -43.733 1.00 96.88 90 CYS A C 1
ATOM 678 O O . CYS A 1 90 ? 22.176 2.964 -44.308 1.00 96.88 90 CYS A O 1
ATOM 680 N N . TYR A 1 91 ? 19.924 2.933 -44.350 1.00 95.25 91 TYR A N 1
ATOM 681 C CA . TYR A 1 91 ? 19.841 2.568 -45.755 1.00 95.25 91 TYR A CA 1
ATOM 682 C C . TYR A 1 91 ? 20.569 3.592 -46.635 1.00 95.25 91 TYR A C 1
ATOM 684 O O . TYR A 1 91 ? 20.327 4.797 -46.565 1.00 95.25 91 TYR A O 1
ATOM 692 N N . SER A 1 92 ? 21.464 3.085 -47.476 1.00 94.75 92 SER A N 1
ATOM 693 C CA . SER A 1 92 ? 22.225 3.858 -48.447 1.00 94.75 92 SER A CA 1
ATOM 694 C C . SER A 1 92 ? 22.493 2.987 -49.668 1.00 94.75 92 SER A C 1
ATOM 696 O O . SER A 1 92 ? 22.632 1.769 -49.551 1.00 94.75 92 SER A O 1
ATOM 698 N N . SER A 1 93 ? 22.594 3.610 -50.842 1.00 95.12 93 SER A N 1
ATOM 699 C CA . SER A 1 93 ? 23.080 2.939 -52.052 1.00 95.12 93 SER A CA 1
ATOM 700 C C . SER A 1 93 ? 24.580 2.623 -51.984 1.00 95.12 93 SER A C 1
ATOM 702 O O . SER A 1 93 ? 25.054 1.762 -52.722 1.00 95.12 93 SER A O 1
ATOM 704 N N . ASP A 1 94 ? 25.321 3.285 -51.091 1.00 96.81 94 ASP A N 1
ATOM 705 C CA . ASP A 1 94 ? 26.716 2.983 -50.780 1.00 96.81 94 ASP A CA 1
ATOM 706 C C . ASP A 1 94 ? 26.797 1.997 -49.604 1.00 96.81 94 ASP A C 1
ATOM 708 O O . ASP A 1 94 ? 26.435 2.310 -48.463 1.00 96.81 94 ASP A O 1
ATOM 712 N N . ILE A 1 95 ? 27.313 0.800 -49.890 1.00 94.50 95 ILE A N 1
ATOM 713 C CA . ILE A 1 95 ? 27.452 -0.282 -48.915 1.00 94.50 95 ILE A CA 1
ATOM 714 C C . ILE A 1 95 ? 28.396 0.075 -47.762 1.00 94.50 95 ILE A C 1
ATOM 716 O O . ILE A 1 95 ? 28.123 -0.301 -46.621 1.00 94.50 95 ILE A O 1
ATOM 720 N N . PHE A 1 96 ? 29.468 0.829 -48.019 1.00 95.75 96 PHE A N 1
ATOM 721 C CA . PHE A 1 96 ? 30.411 1.241 -46.982 1.00 95.75 96 PHE A CA 1
ATOM 722 C C . PHE A 1 96 ? 29.784 2.301 -46.075 1.00 95.75 96 PHE A C 1
ATOM 724 O O . PHE A 1 96 ? 29.945 2.242 -44.851 1.00 95.75 96 PHE A O 1
ATOM 731 N N . ALA A 1 97 ? 29.005 3.224 -46.648 1.00 95.00 97 ALA A N 1
ATOM 732 C CA . ALA A 1 97 ? 28.247 4.206 -45.875 1.00 95.00 97 ALA A CA 1
ATOM 733 C C . ALA A 1 97 ? 27.186 3.534 -44.984 1.00 95.00 97 ALA A C 1
ATOM 735 O O . ALA A 1 97 ? 27.075 3.863 -43.801 1.00 95.00 97 ALA A O 1
ATOM 736 N N . MET A 1 98 ? 26.460 2.544 -45.517 1.00 96.69 98 MET A N 1
ATOM 737 C CA . MET A 1 98 ? 25.475 1.767 -44.758 1.00 96.69 98 MET A CA 1
ATOM 738 C C . MET A 1 98 ? 26.130 0.994 -43.603 1.00 96.69 98 MET A C 1
ATOM 740 O O . MET A 1 98 ? 25.688 1.108 -42.460 1.00 96.69 98 MET A O 1
ATOM 744 N N . GLN A 1 99 ? 27.210 0.250 -43.871 1.00 95.94 99 GLN A N 1
ATOM 745 C CA . GLN A 1 99 ? 27.939 -0.510 -42.845 1.00 95.94 99 GLN A CA 1
ATOM 746 C C . GLN A 1 99 ? 28.465 0.397 -41.728 1.00 95.94 99 GLN A C 1
ATOM 748 O O . GLN A 1 99 ? 28.298 0.086 -40.547 1.00 95.94 99 GLN A O 1
ATOM 753 N N . THR A 1 100 ? 29.048 1.541 -42.094 1.00 97.06 100 THR A N 1
ATOM 754 C CA . THR A 1 100 ? 29.573 2.518 -41.131 1.00 97.06 100 THR A CA 1
ATOM 755 C C . THR A 1 100 ? 28.454 3.091 -40.261 1.00 97.06 100 THR A C 1
ATOM 757 O O . THR A 1 100 ? 28.596 3.156 -39.039 1.00 97.06 100 THR A O 1
ATOM 760 N N . CYS A 1 101 ? 27.313 3.449 -40.859 1.00 97.69 101 CYS A N 1
ATOM 761 C CA . CYS A 1 101 ? 26.150 3.937 -40.118 1.00 97.69 101 CYS A CA 1
ATOM 762 C C . CYS A 1 101 ? 25.621 2.896 -39.121 1.00 97.69 101 CYS A C 1
ATOM 764 O O . CYS A 1 101 ? 25.394 3.227 -37.955 1.00 97.69 101 CYS A O 1
ATOM 766 N N . ILE A 1 102 ? 25.462 1.639 -39.557 1.00 97.31 102 ILE A N 1
ATOM 767 C CA . ILE A 1 102 ? 24.969 0.547 -38.706 1.00 97.31 102 ILE A CA 1
ATOM 768 C C . ILE A 1 102 ? 25.908 0.349 -37.515 1.00 97.31 102 ILE A C 1
ATOM 770 O O . ILE A 1 102 ? 25.448 0.324 -36.374 1.00 97.31 102 ILE A O 1
ATOM 774 N N . ALA A 1 103 ? 27.219 0.266 -37.760 1.00 97.19 103 ALA A N 1
ATOM 775 C CA . ALA A 1 103 ? 28.211 0.074 -36.706 1.00 97.19 103 ALA A CA 1
ATOM 776 C 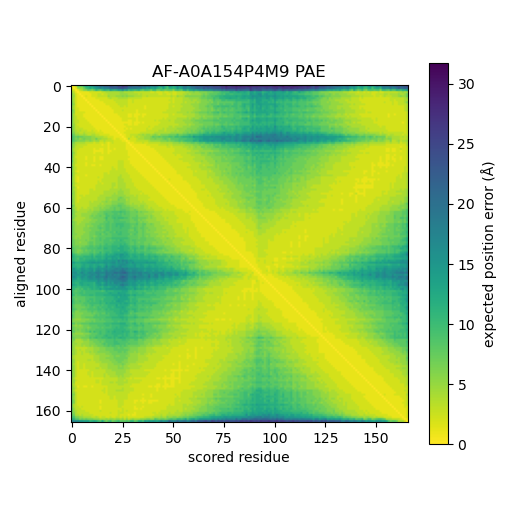C . ALA A 1 103 ? 28.179 1.209 -35.667 1.00 97.19 103 ALA A C 1
ATOM 778 O O . ALA A 1 103 ? 28.180 0.941 -34.464 1.00 97.19 103 ALA A O 1
ATOM 779 N N . LEU A 1 104 ? 28.084 2.467 -36.116 1.00 96.75 104 LEU A N 1
ATOM 780 C CA . LEU A 1 104 ? 27.988 3.628 -35.227 1.00 96.75 104 LEU A CA 1
ATOM 781 C C . LEU A 1 104 ? 26.696 3.619 -34.400 1.00 96.75 104 LEU A C 1
ATOM 783 O O . LEU A 1 104 ? 26.746 3.816 -33.185 1.00 96.75 104 LEU A O 1
ATOM 787 N N . LYS A 1 105 ? 25.538 3.364 -35.026 1.00 96.31 105 LYS A N 1
ATOM 788 C CA . LYS A 1 105 ? 24.256 3.310 -34.307 1.00 96.31 105 LYS A CA 1
ATOM 789 C C . LYS A 1 105 ? 24.223 2.177 -33.287 1.00 96.31 105 LYS A C 1
ATOM 791 O O . LYS A 1 105 ? 23.854 2.425 -32.143 1.00 96.31 105 LYS A O 1
ATOM 796 N N . LEU A 1 106 ? 24.647 0.970 -33.665 1.00 96.50 106 LEU A N 1
ATOM 797 C CA . LEU A 1 106 ? 24.710 -0.165 -32.741 1.00 96.50 106 LEU A CA 1
ATOM 798 C C . LEU A 1 106 ? 25.680 0.099 -31.587 1.00 96.50 106 LEU A C 1
ATOM 800 O O . LEU A 1 106 ? 25.358 -0.219 -30.445 1.00 96.50 106 LEU A O 1
ATOM 804 N N . GLY A 1 107 ? 26.833 0.716 -31.860 1.00 96.38 107 GLY A N 1
ATOM 805 C CA . GLY A 1 107 ? 27.789 1.114 -30.827 1.00 96.38 107 GLY A CA 1
ATOM 806 C C . GLY A 1 107 ? 27.174 2.064 -29.797 1.00 96.38 107 GLY A C 1
ATOM 807 O O . GLY A 1 107 ? 27.268 1.810 -28.595 1.00 96.38 107 GLY A O 1
ATOM 808 N N . ASN A 1 108 ? 26.480 3.104 -30.267 1.00 95.94 108 ASN A N 1
ATOM 809 C CA . ASN A 1 108 ? 25.806 4.076 -29.405 1.00 95.94 108 ASN A CA 1
ATOM 810 C C . ASN A 1 108 ? 24.681 3.431 -28.584 1.00 95.94 108 ASN A C 1
ATOM 812 O O . ASN A 1 108 ? 24.644 3.595 -27.366 1.00 95.94 108 ASN A O 1
ATOM 816 N N . ILE A 1 109 ? 23.802 2.653 -29.227 1.00 96.31 109 ILE A N 1
ATOM 817 C CA . ILE A 1 109 ? 22.692 1.976 -28.541 1.00 96.31 109 ILE A CA 1
ATOM 818 C C . ILE A 1 109 ? 23.229 1.005 -27.482 1.00 96.31 109 ILE A C 1
ATOM 820 O O . ILE A 1 109 ? 22.753 1.002 -26.351 1.00 96.31 109 ILE A O 1
ATOM 824 N N . ASN A 1 110 ? 24.269 0.228 -27.796 1.00 97.00 110 ASN A N 1
ATOM 825 C CA . ASN A 1 110 ? 24.886 -0.699 -26.847 1.00 97.00 110 ASN A CA 1
ATOM 826 C C . ASN A 1 110 ? 25.468 0.024 -25.618 1.00 97.00 110 ASN A C 1
ATOM 828 O O . ASN A 1 110 ? 25.349 -0.463 -24.495 1.00 97.00 110 ASN A O 1
ATOM 832 N N . GLN A 1 111 ? 26.069 1.205 -25.799 1.00 96.56 111 GLN A N 1
ATOM 833 C CA . GLN A 1 111 ? 26.529 2.018 -24.672 1.00 96.56 111 GLN A CA 1
ATOM 834 C C . GLN A 1 111 ? 25.356 2.489 -23.797 1.00 96.56 111 GLN A C 1
ATOM 836 O O . GLN A 1 111 ? 25.437 2.403 -22.569 1.00 96.56 111 GLN A O 1
ATOM 841 N N . SER A 1 112 ? 24.261 2.940 -24.412 1.00 96.50 112 SER A N 1
ATOM 842 C CA . SER A 1 112 ? 23.044 3.350 -23.703 1.00 96.50 112 SER A CA 1
ATOM 843 C C . SER A 1 112 ? 22.382 2.192 -22.950 1.00 96.50 112 SER A C 1
ATOM 845 O O . SER A 1 112 ? 21.983 2.370 -21.799 1.00 96.50 112 SER A O 1
ATOM 847 N N . ILE A 1 113 ? 22.339 0.994 -23.543 1.00 97.12 113 ILE A N 1
ATOM 848 C CA . ILE A 1 113 ? 21.821 -0.221 -22.899 1.00 97.12 113 ILE A CA 1
ATOM 849 C C . ILE A 1 113 ? 22.652 -0.576 -21.663 1.00 97.12 113 ILE A C 1
ATOM 851 O O . ILE A 1 113 ? 22.080 -0.809 -20.606 1.00 97.12 113 ILE A O 1
ATOM 855 N N . ARG A 1 114 ? 23.988 -0.529 -21.732 1.00 96.38 114 ARG A N 1
ATOM 856 C CA . ARG A 1 114 ? 24.846 -0.800 -20.559 1.00 96.38 114 ARG A CA 1
ATOM 857 C C . ARG A 1 114 ? 24.612 0.184 -19.413 1.00 96.38 114 ARG A C 1
ATOM 859 O O . ARG A 1 114 ? 24.596 -0.205 -18.245 1.00 96.38 114 ARG A O 1
ATOM 866 N N . ALA A 1 115 ? 24.439 1.467 -19.732 1.00 95.31 115 ALA A N 1
ATOM 867 C CA . ALA A 1 115 ? 24.098 2.470 -18.726 1.00 95.31 115 ALA A CA 1
ATOM 868 C C . ALA A 1 115 ? 22.726 2.175 -18.099 1.00 95.31 115 ALA A C 1
ATOM 870 O O . ALA A 1 115 ? 22.578 2.214 -16.879 1.00 95.31 115 ALA A O 1
ATOM 871 N N . TYR A 1 116 ? 21.752 1.807 -18.930 1.00 96.38 116 TYR A N 1
ATOM 872 C CA . TYR A 1 116 ? 20.416 1.421 -18.496 1.00 96.38 116 TYR A CA 1
ATOM 873 C C . TYR A 1 116 ? 20.411 0.167 -17.610 1.00 96.38 116 TYR A C 1
ATOM 875 O O . TYR A 1 116 ? 19.779 0.180 -16.557 1.00 96.38 116 TYR A O 1
ATOM 883 N N . GLU A 1 117 ? 21.169 -0.877 -17.952 1.00 96.06 117 GLU A N 1
ATOM 884 C CA . GLU A 1 117 ? 21.336 -2.075 -17.118 1.00 96.06 117 GLU A CA 1
ATOM 885 C C . GLU A 1 117 ? 21.859 -1.723 -15.718 1.00 96.06 117 GLU A C 1
ATOM 887 O O . GLU A 1 117 ? 21.359 -2.233 -14.713 1.00 96.06 117 GLU A O 1
ATOM 892 N N . SER A 1 118 ? 22.832 -0.811 -15.631 1.00 94.12 118 SER A N 1
ATOM 893 C CA . SER A 1 118 ? 23.339 -0.309 -14.349 1.00 94.12 118 SER A CA 1
ATOM 894 C C . SER A 1 118 ? 22.241 0.389 -13.535 1.00 94.12 118 SER A C 1
ATOM 896 O O . SER A 1 118 ? 22.060 0.100 -12.348 1.00 94.12 118 SER A O 1
ATOM 898 N N . THR A 1 119 ? 21.443 1.248 -14.180 1.00 92.50 119 THR A N 1
ATOM 899 C CA . THR A 1 119 ? 20.298 1.920 -13.547 1.00 92.50 119 THR A CA 1
ATOM 900 C C . THR A 1 119 ? 19.258 0.924 -13.033 1.00 92.50 119 THR A C 1
ATOM 902 O O . THR A 1 119 ? 18.834 1.039 -11.883 1.00 92.50 119 THR A O 1
ATOM 905 N N . ILE A 1 120 ? 18.880 -0.076 -13.834 1.00 95.19 120 ILE A N 1
ATOM 906 C CA . ILE A 1 120 ? 17.928 -1.125 -13.435 1.00 95.19 120 ILE A CA 1
ATOM 907 C C . ILE A 1 120 ? 18.440 -1.910 -12.226 1.00 95.19 120 ILE A C 1
ATOM 909 O O . ILE A 1 120 ? 17.691 -2.161 -11.279 1.00 95.19 120 ILE A O 1
ATOM 913 N N . ASN A 1 121 ? 19.724 -2.270 -12.225 1.00 93.50 121 ASN A N 1
ATOM 914 C CA . ASN A 1 121 ? 20.323 -3.011 -11.120 1.00 93.50 121 ASN A CA 1
ATOM 915 C C . ASN A 1 121 ? 20.301 -2.216 -9.809 1.00 93.50 121 ASN A C 1
ATOM 917 O O . ASN A 1 121 ? 20.000 -2.787 -8.760 1.00 93.50 121 ASN A O 1
ATOM 921 N N . SER A 1 122 ? 20.558 -0.905 -9.857 1.00 91.75 122 SER A N 1
ATOM 922 C CA . SER A 1 122 ? 20.401 -0.035 -8.683 1.00 91.75 122 SER A CA 1
ATOM 923 C C . SER A 1 122 ? 18.939 0.045 -8.243 1.00 91.75 122 SER A C 1
ATOM 925 O O . SER A 1 122 ? 18.624 -0.173 -7.072 1.00 91.75 122 SER A O 1
ATOM 927 N N . MET A 1 123 ? 18.034 0.274 -9.199 1.00 94.25 123 MET A N 1
ATOM 928 C CA . MET A 1 123 ? 16.603 0.423 -8.947 1.00 94.25 123 MET A CA 1
ATOM 929 C C . MET A 1 123 ? 16.008 -0.803 -8.255 1.00 94.25 123 MET A C 1
ATOM 931 O O . MET A 1 123 ? 15.189 -0.656 -7.352 1.00 94.25 123 MET A O 1
ATOM 935 N N . LYS A 1 124 ? 16.445 -2.014 -8.614 1.00 92.62 124 LYS A N 1
ATOM 936 C CA . LYS A 1 124 ? 15.995 -3.253 -7.966 1.00 92.62 124 LYS A CA 1
ATOM 937 C C . LYS A 1 124 ? 16.178 -3.212 -6.447 1.00 92.62 124 LYS A C 1
ATOM 939 O O . LYS A 1 124 ? 15.252 -3.557 -5.712 1.00 92.62 124 LYS A O 1
ATOM 944 N N . ASN A 1 125 ? 17.344 -2.769 -5.980 1.00 91.88 125 ASN A N 1
ATOM 945 C CA . ASN A 1 125 ? 17.632 -2.670 -4.550 1.00 91.88 125 ASN A CA 1
ATOM 946 C C . ASN A 1 125 ? 16.781 -1.578 -3.892 1.00 91.88 125 ASN A C 1
ATOM 948 O O . ASN A 1 125 ? 16.227 -1.788 -2.813 1.00 91.88 125 ASN A O 1
ATOM 952 N N . ASP A 1 126 ? 16.622 -0.434 -4.557 1.00 91.25 126 ASP A N 1
ATOM 953 C CA . ASP A 1 126 ? 15.822 0.681 -4.046 1.00 91.25 126 ASP A CA 1
ATOM 954 C C . ASP A 1 126 ? 14.342 0.312 -3.906 1.00 91.25 126 ASP A C 1
ATOM 956 O O . ASP A 1 126 ? 13.724 0.605 -2.878 1.00 91.25 126 ASP A O 1
ATOM 960 N N . VAL A 1 127 ? 13.789 -0.393 -4.897 1.00 93.62 127 VAL A N 1
ATOM 961 C CA . VAL A 1 127 ? 12.411 -0.901 -4.890 1.00 93.62 127 VAL A CA 1
ATOM 962 C C . VAL A 1 127 ? 12.215 -1.911 -3.765 1.00 93.62 127 VAL A C 1
ATOM 964 O O . VAL A 1 127 ? 11.261 -1.790 -3.000 1.00 93.62 127 VAL A O 1
ATOM 967 N N . GLN A 1 128 ? 13.128 -2.872 -3.606 1.00 93.81 128 GLN A N 1
ATOM 968 C CA . GLN A 1 128 ? 13.053 -3.851 -2.516 1.00 93.81 128 GLN A CA 1
ATOM 969 C C . GLN A 1 128 ? 13.114 -3.178 -1.139 1.00 93.81 128 GLN A C 1
ATOM 971 O O . GLN A 1 128 ? 12.320 -3.491 -0.251 1.00 93.81 128 GLN A O 1
ATOM 976 N N . ASN A 1 129 ? 14.009 -2.205 -0.965 1.00 94.81 129 ASN A N 1
ATOM 977 C CA . ASN A 1 129 ? 14.129 -1.451 0.280 1.00 94.81 129 ASN A CA 1
ATOM 978 C C . ASN A 1 129 ? 12.887 -0.598 0.564 1.00 94.81 129 ASN A C 1
ATOM 980 O O . ASN A 1 129 ? 12.445 -0.503 1.711 1.00 94.81 129 ASN A O 1
ATOM 984 N N . ALA A 1 130 ? 12.310 0.031 -0.459 1.00 95.81 130 ALA A N 1
ATOM 985 C CA . ALA A 1 130 ? 11.058 0.769 -0.334 1.00 95.81 130 ALA A CA 1
ATOM 986 C C . ALA A 1 130 ? 9.896 -0.157 0.051 1.00 95.81 130 ALA A C 1
ATOM 988 O O . ALA A 1 130 ? 9.193 0.141 1.013 1.00 95.81 130 ALA A O 1
ATOM 989 N N . ALA A 1 131 ? 9.761 -1.310 -0.611 1.00 95.56 131 ALA A N 1
ATOM 990 C CA . ALA A 1 131 ? 8.745 -2.313 -0.301 1.00 95.56 131 ALA A CA 1
ATOM 991 C C . ALA A 1 131 ? 8.847 -2.798 1.152 1.00 95.56 131 ALA A C 1
ATOM 993 O O . ALA A 1 131 ? 7.857 -2.784 1.882 1.00 95.56 131 ALA A O 1
ATOM 994 N N . ASN A 1 132 ? 10.054 -3.139 1.612 1.00 96.81 132 ASN A N 1
ATOM 995 C CA . ASN A 1 132 ? 10.278 -3.560 2.996 1.00 96.81 132 ASN A CA 1
ATOM 996 C C . ASN A 1 132 ? 9.888 -2.466 4.000 1.00 96.81 132 ASN A C 1
ATOM 998 O O . ASN A 1 132 ? 9.225 -2.748 4.998 1.00 96.81 132 ASN A O 1
ATOM 1002 N N . ARG A 1 133 ? 10.251 -1.205 3.729 1.00 96.38 133 ARG A N 1
ATOM 1003 C CA . ARG A 1 133 ? 9.860 -0.068 4.578 1.00 96.38 133 ARG A CA 1
ATOM 1004 C C . ARG A 1 133 ? 8.349 0.151 4.593 1.00 96.38 133 ARG A C 1
ATOM 1006 O O . ARG A 1 133 ? 7.799 0.359 5.670 1.00 96.38 133 ARG A O 1
ATOM 1013 N N . ALA A 1 134 ? 7.684 0.058 3.444 1.00 96.88 134 ALA A N 1
ATOM 1014 C CA . ALA A 1 134 ? 6.233 0.190 3.344 1.00 96.88 134 ALA A CA 1
ATOM 1015 C C . ALA A 1 134 ? 5.511 -0.904 4.146 1.00 96.88 134 ALA A C 1
ATOM 1017 O O . ALA A 1 134 ? 4.596 -0.602 4.909 1.00 96.88 134 ALA A O 1
ATOM 1018 N N . VAL A 1 135 ? 5.971 -2.158 4.058 1.00 96.00 135 VAL A N 1
ATOM 1019 C CA . VAL A 1 135 ? 5.427 -3.279 4.844 1.00 96.00 135 VAL A CA 1
ATOM 1020 C C . VAL A 1 135 ? 5.624 -3.060 6.344 1.00 96.00 135 VAL A C 1
ATOM 1022 O O . VAL A 1 135 ? 4.694 -3.262 7.125 1.00 96.00 135 VAL A O 1
ATOM 1025 N N . LEU A 1 136 ? 6.815 -2.633 6.770 1.00 95.94 136 LEU A N 1
ATOM 1026 C CA . LEU A 1 136 ? 7.087 -2.347 8.181 1.00 95.94 136 LEU A CA 1
ATOM 1027 C C . LEU A 1 136 ? 6.217 -1.201 8.708 1.00 95.94 136 LEU A C 1
ATOM 1029 O O . LEU A 1 136 ? 5.632 -1.328 9.783 1.00 95.94 136 LEU A O 1
ATOM 1033 N N . ALA A 1 137 ? 6.082 -0.120 7.938 1.00 95.19 137 ALA A N 1
ATOM 1034 C CA . ALA A 1 137 ? 5.231 1.010 8.287 1.00 95.19 137 ALA A CA 1
ATOM 1035 C C . ALA A 1 137 ? 3.753 0.598 8.386 1.00 95.19 137 ALA A C 1
ATOM 1037 O O . ALA A 1 137 ? 3.095 0.925 9.373 1.00 95.19 137 ALA A O 1
ATOM 1038 N N . ALA A 1 138 ? 3.253 -0.182 7.422 1.00 95.75 138 ALA A N 1
ATOM 1039 C CA . ALA A 1 138 ? 1.893 -0.716 7.443 1.00 95.75 138 ALA A CA 1
ATOM 1040 C C . ALA A 1 138 ? 1.650 -1.595 8.676 1.00 95.75 138 ALA A C 1
ATOM 1042 O O . ALA A 1 138 ? 0.639 -1.447 9.358 1.00 95.75 138 ALA A O 1
ATOM 1043 N N . ASN A 1 139 ? 2.593 -2.483 9.003 1.00 94.94 139 ASN A N 1
ATOM 1044 C CA . ASN A 1 139 ? 2.492 -3.344 10.178 1.00 94.94 139 ASN A CA 1
ATOM 1045 C C . ASN A 1 139 ? 2.492 -2.543 11.482 1.00 94.94 139 ASN A C 1
ATOM 1047 O O . ASN A 1 139 ? 1.669 -2.824 12.351 1.00 94.94 139 ASN A O 1
ATOM 1051 N N . SER A 1 140 ? 3.373 -1.548 11.612 1.00 95.94 140 SER A N 1
ATOM 1052 C CA . SER A 1 140 ? 3.400 -0.658 12.778 1.00 95.94 140 SER A CA 1
ATOM 1053 C C . SER A 1 140 ? 2.068 0.071 12.938 1.00 95.94 140 SER A C 1
ATOM 1055 O O . SER A 1 140 ? 1.436 -0.033 13.983 1.00 95.94 140 SER A O 1
ATOM 1057 N N . CYS A 1 141 ? 1.592 0.707 11.866 1.00 96.75 141 CYS A N 1
ATOM 1058 C CA . CYS A 1 141 ? 0.320 1.423 11.847 1.00 96.75 141 CYS A CA 1
ATOM 1059 C C . CYS A 1 141 ? -0.852 0.499 12.223 1.00 96.75 141 CYS A C 1
ATOM 1061 O O . CYS A 1 141 ? -1.659 0.827 13.091 1.00 96.75 141 CYS A O 1
ATOM 1063 N N . ASN A 1 142 ? -0.899 -0.714 11.661 1.00 94.81 142 ASN A N 1
ATOM 1064 C CA . ASN A 1 142 ? -1.916 -1.709 11.996 1.00 94.81 142 ASN A CA 1
ATOM 1065 C C . ASN A 1 142 ? -1.881 -2.112 13.477 1.00 94.81 142 ASN A C 1
ATOM 1067 O O . ASN A 1 142 ? -2.935 -2.271 14.095 1.00 94.81 142 ASN A O 1
ATOM 1071 N N . MET A 1 143 ? -0.690 -2.302 14.054 1.00 95.00 143 MET A N 1
ATOM 1072 C CA . MET A 1 143 ? -0.547 -2.628 15.475 1.00 95.00 143 MET A CA 1
ATOM 1073 C C . MET A 1 143 ? -1.045 -1.493 16.367 1.00 95.00 143 MET A C 1
ATOM 1075 O O . MET A 1 143 ? -1.764 -1.768 17.331 1.00 95.00 143 MET A O 1
ATOM 1079 N N . ASP A 1 144 ? -0.728 -0.246 16.021 1.00 95.81 144 ASP A N 1
ATOM 1080 C CA . ASP A 1 144 ? -1.171 0.933 16.765 1.00 95.81 144 ASP A CA 1
ATOM 1081 C C . ASP A 1 144 ? -2.698 1.042 16.751 1.00 95.81 144 ASP A C 1
ATOM 1083 O O . ASP A 1 144 ? -3.324 1.125 17.808 1.00 95.81 144 ASP A O 1
ATOM 1087 N N . VAL A 1 145 ? -3.323 0.906 15.577 1.00 96.38 145 VAL A N 1
ATOM 1088 C CA . VAL A 1 145 ? -4.788 0.939 15.435 1.00 96.38 145 VAL A CA 1
ATOM 1089 C C . VAL A 1 145 ? -5.459 -0.175 16.242 1.00 96.38 145 VAL A C 1
ATOM 1091 O O . VAL A 1 145 ? -6.418 0.065 16.979 1.00 96.38 145 VAL A O 1
ATOM 1094 N N . VAL A 1 146 ? -4.943 -1.404 16.152 1.00 94.75 146 VAL A N 1
ATOM 1095 C CA . VAL A 1 146 ? -5.452 -2.547 16.926 1.00 94.75 146 VAL A CA 1
ATOM 1096 C C . VAL A 1 146 ? -5.302 -2.308 18.432 1.00 94.75 146 VAL A C 1
ATOM 1098 O O . VAL A 1 146 ? -6.198 -2.665 19.202 1.00 94.75 146 VAL A O 1
ATOM 1101 N N . SER A 1 147 ? -4.195 -1.700 18.862 1.00 95.56 147 SER A N 1
ATOM 1102 C CA . SER A 1 147 ? -3.957 -1.328 20.258 1.00 95.56 147 SER A CA 1
ATOM 1103 C C . SER A 1 147 ? -4.977 -0.296 20.744 1.00 95.56 147 SER A C 1
ATOM 1105 O O . SER A 1 147 ? -5.612 -0.503 21.781 1.00 95.56 147 SER A O 1
ATOM 1107 N N . THR A 1 148 ? -5.229 0.753 19.956 1.00 95.94 148 THR A N 1
ATOM 1108 C CA . THR A 1 148 ? -6.241 1.774 20.255 1.00 95.94 148 THR A CA 1
ATOM 1109 C C . THR A 1 148 ? -7.630 1.161 20.403 1.00 95.94 148 THR A C 1
ATOM 1111 O O . THR A 1 148 ? -8.292 1.384 21.415 1.00 95.94 148 THR A O 1
ATOM 1114 N N . VAL A 1 149 ? -8.055 0.318 19.456 1.00 96.31 149 VAL A N 1
ATOM 1115 C CA . VAL A 1 149 ? -9.364 -0.355 19.525 1.00 96.31 149 VAL A CA 1
ATOM 1116 C C . VAL A 1 149 ? -9.464 -1.255 20.760 1.00 96.31 149 VAL A C 1
ATOM 1118 O O . VAL A 1 149 ? -10.511 -1.300 21.408 1.00 96.31 149 VAL A O 1
ATOM 1121 N N . ARG A 1 150 ? -8.383 -1.953 21.133 1.00 95.12 150 ARG A N 1
ATOM 1122 C CA . ARG A 1 150 ? -8.342 -2.770 22.356 1.00 95.12 150 ARG A CA 1
ATOM 1123 C C . ARG A 1 150 ? -8.485 -1.923 23.622 1.00 95.12 150 ARG A C 1
ATOM 1125 O O . ARG A 1 150 ? -9.208 -2.333 24.533 1.00 95.12 150 ARG A O 1
ATOM 1132 N N . SER A 1 151 ? -7.834 -0.762 23.671 1.00 95.81 151 SER A N 1
ATOM 1133 C CA . SER A 1 151 ? -7.993 0.193 24.773 1.00 95.81 151 SER A CA 1
ATOM 1134 C C . SER A 1 151 ? -9.443 0.658 24.872 1.00 95.81 151 SER A C 1
ATOM 1136 O O . SER A 1 151 ? -10.076 0.453 25.903 1.00 95.81 151 SER A O 1
ATOM 1138 N N . SER A 1 152 ? -10.022 1.144 23.768 1.00 94.75 152 SER A N 1
ATOM 1139 C CA . SER A 1 152 ? -11.421 1.585 23.739 1.00 94.75 152 SER A CA 1
ATOM 1140 C C . SER A 1 152 ? -12.392 0.471 24.133 1.00 94.75 152 SER A C 1
ATOM 1142 O O . SER A 1 152 ? -13.327 0.707 24.892 1.00 94.75 152 SER A O 1
ATOM 1144 N N . GLY A 1 153 ? -12.168 -0.765 23.679 1.00 94.25 153 GLY A N 1
ATOM 1145 C CA . GLY A 1 153 ? -12.988 -1.908 24.083 1.00 94.25 153 GLY A CA 1
ATOM 1146 C C . GLY A 1 153 ? -12.915 -2.196 25.586 1.00 94.25 153 GLY A C 1
ATOM 1147 O O . GLY A 1 153 ? -13.922 -2.546 26.201 1.00 94.25 153 GLY A O 1
ATOM 1148 N N . THR A 1 154 ? -11.746 -2.003 26.198 1.00 95.31 154 THR A N 1
ATOM 1149 C CA . THR A 1 154 ? -11.562 -2.126 27.651 1.00 95.31 154 THR A CA 1
ATOM 1150 C C . THR A 1 154 ? -12.303 -1.018 28.399 1.00 95.31 154 THR A C 1
ATOM 1152 O O . THR A 1 154 ? -13.039 -1.311 29.342 1.00 95.31 154 THR A O 1
ATOM 1155 N N . ASP A 1 155 ? -12.192 0.228 27.939 1.00 95.50 155 ASP A N 1
ATOM 1156 C CA . ASP A 1 155 ? -12.865 1.382 28.546 1.00 95.50 155 ASP A CA 1
ATOM 1157 C C . ASP A 1 155 ? -14.391 1.263 28.477 1.00 95.50 155 ASP A C 1
ATOM 1159 O O . ASP A 1 155 ? -15.094 1.539 29.457 1.00 95.50 155 ASP A O 1
ATOM 1163 N N . VAL A 1 156 ? -14.917 0.775 27.348 1.00 96.50 156 VAL A N 1
ATOM 1164 C CA . VAL A 1 156 ? -16.352 0.517 27.194 1.00 96.50 156 VAL A CA 1
ATOM 1165 C C . VAL A 1 156 ? -16.813 -0.590 28.140 1.00 96.50 156 VAL A C 1
ATOM 1167 O O . VAL A 1 156 ? -17.837 -0.422 28.802 1.00 96.50 156 VAL A O 1
ATOM 1170 N N . ARG A 1 157 ? -16.049 -1.682 28.290 1.00 95.00 157 ARG A N 1
ATOM 1171 C CA . ARG A 1 157 ? -16.364 -2.733 29.278 1.00 95.00 157 ARG A CA 1
ATOM 1172 C C . ARG A 1 157 ? -16.390 -2.172 30.695 1.00 95.00 157 ARG A C 1
ATOM 1174 O O . ARG A 1 157 ? -17.313 -2.476 31.442 1.00 95.00 157 ARG A O 1
ATOM 1181 N N . ILE A 1 158 ? -15.409 -1.358 31.084 1.00 95.19 158 ILE A N 1
ATOM 1182 C CA . ILE A 1 158 ? -15.360 -0.747 32.423 1.00 95.19 158 ILE A CA 1
ATOM 1183 C C . ILE A 1 158 ? -16.577 0.155 32.650 1.00 95.19 158 ILE A C 1
ATOM 1185 O O . ILE A 1 158 ? -17.222 0.059 33.695 1.00 95.19 158 ILE A O 1
ATOM 1189 N N . THR A 1 159 ? -16.908 0.996 31.674 1.00 95.88 159 THR A N 1
A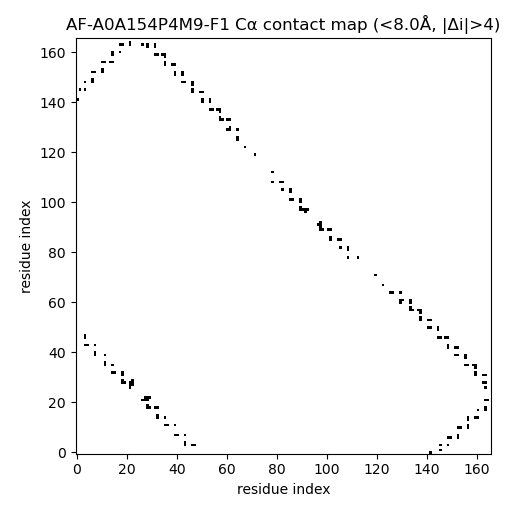TOM 1190 C CA . THR A 1 159 ? -18.057 1.907 31.745 1.00 95.88 159 THR A CA 1
ATOM 1191 C C . THR A 1 159 ? -19.371 1.138 31.856 1.00 95.88 159 THR A C 1
ATOM 1193 O O . THR A 1 159 ? -20.162 1.408 32.758 1.00 95.88 159 THR A O 1
ATOM 1196 N N . ALA A 1 160 ? -19.569 0.120 31.017 1.00 94.94 160 ALA A N 1
ATOM 1197 C CA . ALA A 1 160 ? -20.761 -0.719 31.057 1.00 94.94 160 ALA A CA 1
ATOM 1198 C C . ALA A 1 160 ? -20.885 -1.477 32.386 1.00 94.94 160 ALA A C 1
ATOM 1200 O O . ALA A 1 160 ? -21.963 -1.515 32.968 1.00 94.94 160 ALA A O 1
ATOM 1201 N N . ASN A 1 161 ? -19.775 -1.999 32.922 1.00 92.94 161 ASN A N 1
ATOM 1202 C CA . ASN A 1 161 ? -19.763 -2.660 34.230 1.00 92.94 161 ASN A CA 1
ATOM 1203 C C . ASN A 1 161 ? -20.203 -1.724 35.357 1.00 92.94 161 ASN A C 1
ATOM 1205 O O . ASN A 1 161 ? -20.926 -2.142 36.256 1.00 92.94 161 ASN A O 1
ATOM 1209 N N . ARG A 1 162 ? -19.741 -0.468 35.339 1.00 94.12 162 ARG A N 1
ATOM 1210 C CA . ARG A 1 162 ? -20.164 0.537 36.323 1.00 94.12 162 ARG A CA 1
ATOM 1211 C C . ARG A 1 162 ? -21.653 0.839 36.181 1.00 94.12 162 ARG A C 1
ATOM 1213 O O . ARG A 1 162 ? -22.347 0.873 37.185 1.00 94.12 162 ARG A O 1
ATOM 1220 N N . CYS A 1 163 ? -22.129 0.976 34.947 1.00 94.81 163 CYS A N 1
ATOM 1221 C CA . CYS A 1 163 ? -23.537 1.202 34.636 1.00 94.81 163 CYS A CA 1
ATOM 1222 C C . CYS A 1 163 ? -24.437 0.075 35.175 1.00 94.81 163 CYS A C 1
ATOM 1224 O O . CYS A 1 163 ? -25.400 0.358 35.873 1.00 94.81 163 CYS A O 1
ATOM 1226 N N . THR A 1 164 ? -24.074 -1.197 34.964 1.00 92.81 164 THR A N 1
ATOM 1227 C CA . THR A 1 164 ? -24.846 -2.358 35.460 1.00 92.81 164 THR A CA 1
ATOM 1228 C C . THR A 1 164 ? -24.813 -2.528 36.984 1.00 92.81 164 THR A C 1
ATOM 1230 O O . THR A 1 164 ? -25.659 -3.213 37.562 1.00 92.81 164 THR A O 1
ATOM 1233 N N . SER A 1 165 ? -23.794 -1.970 37.644 1.00 87.44 165 SER A N 1
ATOM 1234 C CA . SER A 1 165 ? -23.608 -2.084 39.095 1.00 87.44 165 SER A CA 1
ATOM 1235 C C . SER A 1 165 ? -24.319 -0.989 39.887 1.00 87.44 165 SER A C 1
ATOM 1237 O O . SER A 1 165 ? -24.597 -1.217 41.067 1.00 87.44 165 SER A O 1
ATOM 1239 N N . ASN A 1 166 ? -24.629 0.146 39.257 1.00 71.50 166 ASN A N 1
ATOM 1240 C CA . ASN A 1 166 ? -25.507 1.174 39.824 1.00 71.50 166 ASN A CA 1
ATOM 1241 C C . ASN A 1 166 ? -26.960 0.688 39.885 1.00 71.50 166 ASN A C 1
ATOM 1243 O O . ASN A 1 166 ? -27.688 1.156 40.779 1.00 71.50 166 ASN A O 1
#

Nearest PDB structures (foldseek):
  7sqc-assembly1_1Y  TM=4.433E-01  e=1.176E-01  Chlamydomonas reinhardtii
  7sqc-assembly1_1F  TM=4.479E-01  e=2.223E-01  Chlamydomonas reinhardtii
  7sqc-assembly1_1K  TM=3.822E-01  e=1.003E-01  Chlamydomonas reinhardtii
  5c21-assembly1_A  TM=4.028E-01  e=4.429E-01  Escherichia coli
  3vkh-assembly2_B  TM=2.822E-01  e=1.758E+00  Dictyostelium discoideum

Secondary structure (DSSP, 8-state):
---THHHHHHHHHHHHHHHHHHHHTT---HHHHHHHHHHHHHHHHHHHHHHHHHHHHHHHHTHHHHHHHHHHHHHHHHHHHHHHTHHHHT--SSHHHHHHHHHHHHHHHHHHHHHHHHHHHHHHHHHHHHHHHHHHHHHHHHHHHHHHHHHHHHHHHHHHHHHHH-

Radius of gyration: 31.81 Å; Cα contacts (8 Å, |Δi|>4): 110; chains: 1; bounding box: 65×18×92 Å

Foldsee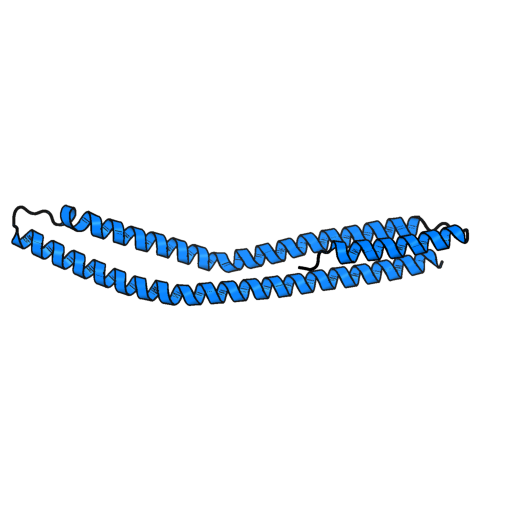k 3Di:
DDQLCVQLVVLLVLLVVLCVVLVVVVDNQVVLSVVLNVLLVVLNVVLVVQLVVLLVVLVVLLVVLVVVVVVLVVLVVVLVVLLVCQQVVLDDPDPVSSVVSSVVSVVVSVVVVVVSVVVVVVSVVVSVVSNVVSVVSSVVSNVVSSVSSNVSSVVSSVSSNVSSVD

Solvent-accessible surface area (backbone atoms only — not comparable to full-atom values): 8673 Å² total; per-residue (Å²): 133,87,57,66,62,75,50,44,51,58,42,52,51,57,44,46,56,47,26,54,53,26,40,75,72,72,43,92,22,66,65,36,47,53,54,36,50,52,53,45,49,51,45,47,53,53,35,52,54,50,46,53,46,29,50,51,52,27,55,58,70,44,45,68,51,51,55,52,49,54,53,49,52,55,51,51,53,48,52,54,53,53,60,71,41,38,66,71,77,25,67,56,96,46,66,67,60,21,52,52,42,40,53,52,52,52,52,53,51,52,53,52,49,56,54,47,53,54,51,50,60,52,46,54,54,53,44,52,52,49,50,54,51,29,52,52,50,28,51,51,44,43,51,50,42,54,49,51,41,48,50,53,38,49,53,38,44,54,51,30,52,52,54,43,70,107